Protein AF-A0A7W0KZW2-F1 (afdb_monomer_lite)

Sequence (64 aa):
MTFSELGAGSLGLVRDSHGMLALAMDRRSAAGELGIDVGDAVRLTTDDSPPTTGGTPIRLGRRR

Foldseek 3Di:
DDQVVAPAPAWAWDQDPVRDIDIHHRPDDRCVVLVHDPPDDDDDDDPVDDDDPNDDDHDYDDDD

pLDDT: mean 80.3, std 11.46, range [50.41, 95.56]

Structure (mmCIF, N/CA/C/O backbone):
data_AF-A0A7W0KZW2-F1
#
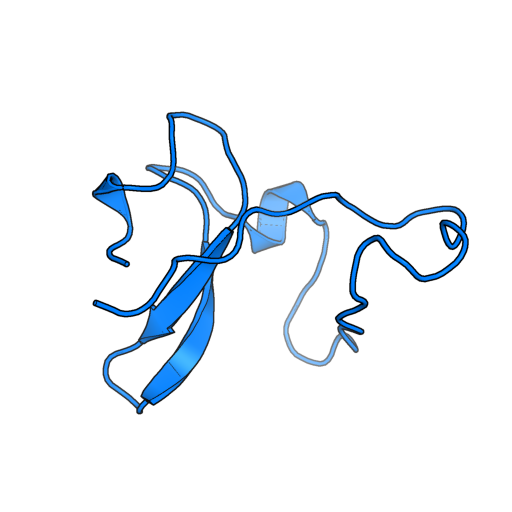_entry.id   AF-A0A7W0KZW2-F1
#
loop_
_atom_site.group_PDB
_atom_site.id
_atom_site.type_symbol
_atom_site.label_atom_id
_atom_site.label_alt_id
_atom_site.label_comp_id
_atom_site.label_asym_id
_atom_site.label_entity_id
_atom_site.label_seq_id
_atom_site.pdbx_PDB_ins_code
_atom_site.Cartn_x
_atom_site.Cartn_y
_atom_site.Cartn_z
_atom_site.occupancy
_atom_site.B_iso_or_equiv
_atom_site.auth_seq_id
_atom_site.auth_comp_id
_atom_site.auth_asym_id
_atom_site.auth_atom_id
_atom_site.pdbx_PDB_model_num
ATOM 1 N N . MET A 1 1 ? 0.058 -7.014 13.380 1.00 59.16 1 MET A N 1
ATOM 2 C CA . MET A 1 1 ? -0.051 -5.560 13.213 1.00 59.16 1 MET A CA 1
ATOM 3 C C . MET A 1 1 ? -1.418 -5.241 12.653 1.00 59.16 1 MET A C 1
ATOM 5 O O . MET A 1 1 ? -1.864 -5.974 11.773 1.00 59.16 1 MET A O 1
ATOM 9 N N . THR A 1 2 ? -2.086 -4.228 13.185 1.00 66.88 2 THR A N 1
ATOM 10 C CA . THR A 1 2 ? -3.377 -3.739 12.681 1.00 66.88 2 THR A CA 1
ATOM 11 C C . THR A 1 2 ? -3.177 -2.463 11.863 1.00 66.88 2 THR A C 1
ATOM 13 O O . THR A 1 2 ? -2.116 -1.845 11.911 1.00 66.88 2 THR A O 1
ATOM 16 N N . PHE A 1 3 ? -4.196 -2.052 11.108 1.00 69.19 3 PHE A N 1
ATOM 17 C CA . PHE A 1 3 ? -4.149 -0.828 10.300 1.00 69.19 3 PHE A CA 1
ATOM 18 C C . PHE A 1 3 ? -3.789 0.417 11.125 1.00 69.19 3 PHE A C 1
ATOM 20 O O . PHE A 1 3 ? -2.985 1.228 10.683 1.00 69.19 3 PHE A O 1
ATOM 27 N N . SER A 1 4 ? -4.318 0.536 12.347 1.00 67.19 4 SER A N 1
ATOM 28 C CA . SER A 1 4 ? -4.100 1.695 13.227 1.00 67.19 4 SER A CA 1
ATOM 29 C C . SER A 1 4 ? -2.700 1.768 13.842 1.00 67.19 4 SER A C 1
ATOM 31 O O . SER A 1 4 ? -2.345 2.783 14.432 1.00 67.19 4 SER A O 1
ATOM 33 N N . GLU A 1 5 ? -1.901 0.705 13.730 1.00 71.06 5 GLU A N 1
ATOM 34 C CA . GLU A 1 5 ? -0.496 0.711 14.156 1.00 71.06 5 GLU A CA 1
ATOM 35 C C . GLU A 1 5 ? 0.436 1.260 13.063 1.00 71.06 5 GLU A C 1
ATOM 37 O O . GLU A 1 5 ? 1.620 1.497 13.318 1.00 71.06 5 GLU A O 1
ATOM 42 N N . LEU A 1 6 ? -0.075 1.469 11.843 1.00 73.31 6 LEU A N 1
ATOM 43 C CA . LEU A 1 6 ? 0.627 2.217 10.808 1.00 73.31 6 LEU A CA 1
ATOM 44 C C . LEU A 1 6 ? 0.590 3.691 11.216 1.00 73.31 6 LEU A C 1
ATOM 46 O O . LEU A 1 6 ? -0.479 4.285 11.312 1.00 73.31 6 LEU A O 1
ATOM 50 N N . GLY A 1 7 ? 1.754 4.283 11.499 1.00 67.19 7 GLY A N 1
ATOM 51 C CA . GLY A 1 7 ? 1.834 5.716 11.787 1.00 67.19 7 GLY A CA 1
ATOM 52 C C . GLY A 1 7 ? 1.144 6.525 10.684 1.00 67.19 7 GLY A C 1
ATOM 53 O O . GLY A 1 7 ? 1.189 6.128 9.520 1.00 67.19 7 GLY A O 1
ATOM 54 N N . ALA A 1 8 ? 0.500 7.640 11.039 1.00 67.38 8 ALA A N 1
ATOM 55 C CA . ALA A 1 8 ? -0.288 8.431 10.094 1.00 67.38 8 ALA A CA 1
ATOM 56 C C . ALA A 1 8 ? 0.507 8.723 8.805 1.00 67.38 8 ALA A C 1
ATOM 58 O O . ALA A 1 8 ? 1.619 9.249 8.855 1.00 67.38 8 ALA A O 1
ATOM 59 N N . GLY A 1 9 ? -0.053 8.340 7.653 1.00 70.44 9 GLY A N 1
ATOM 60 C CA . GLY A 1 9 ? 0.586 8.512 6.343 1.00 70.44 9 GLY A CA 1
ATOM 61 C C . GLY A 1 9 ? 1.722 7.534 6.016 1.00 70.44 9 GLY A C 1
ATOM 62 O O . GLY A 1 9 ? 2.345 7.679 4.972 1.00 70.44 9 GLY A O 1
ATOM 63 N N . SER A 1 10 ? 1.999 6.537 6.860 1.00 78.06 10 SER A N 1
ATOM 64 C CA . SER A 1 10 ? 3.000 5.501 6.580 1.00 78.06 10 SER A CA 1
ATOM 65 C C . SER A 1 10 ? 2.384 4.317 5.838 1.00 78.06 10 SER A C 1
ATOM 67 O O . SER A 1 10 ? 1.323 3.819 6.217 1.00 78.06 10 SER A O 1
ATOM 69 N N . LEU A 1 11 ? 3.093 3.833 4.819 1.00 86.12 11 LEU A N 1
ATOM 70 C CA . LEU A 1 11 ? 2.777 2.596 4.112 1.00 86.12 11 LEU A CA 1
ATOM 71 C C . LEU A 1 11 ? 3.341 1.385 4.872 1.00 86.12 11 LEU A C 1
ATOM 73 O O . LEU A 1 11 ? 4.479 1.400 5.359 1.00 86.12 11 LEU A O 1
ATOM 77 N N . GLY A 1 12 ? 2.557 0.313 4.962 1.00 88.44 12 GLY A N 1
ATOM 78 C CA . GLY A 1 12 ? 3.010 -0.929 5.574 1.00 88.44 12 GLY A CA 1
ATOM 79 C C . GLY A 1 12 ? 2.266 -2.170 5.108 1.00 88.44 12 GLY A C 1
ATOM 80 O O . GLY A 1 12 ? 1.347 -2.111 4.293 1.00 88.44 12 GLY A O 1
ATOM 81 N N . LEU A 1 13 ? 2.711 -3.307 5.639 1.00 88.75 13 LEU A N 1
ATOM 82 C CA . LEU A 1 13 ? 2.156 -4.631 5.363 1.00 88.75 13 LEU A CA 1
ATOM 83 C C . LEU A 1 13 ? 1.402 -5.158 6.584 1.00 88.75 13 LEU A C 1
ATOM 85 O O . LEU A 1 13 ? 1.972 -5.292 7.673 1.00 88.75 13 LEU A O 1
ATOM 89 N N . VAL A 1 14 ? 0.134 -5.507 6.380 1.00 87.69 14 VAL A N 1
ATOM 90 C CA . VAL A 1 14 ? -0.747 -6.120 7.383 1.00 87.69 14 VAL A CA 1
ATOM 91 C C . VAL A 1 14 ? -1.274 -7.458 6.879 1.00 87.69 14 VAL A C 1
ATOM 93 O O . VAL A 1 14 ? -1.239 -7.737 5.684 1.00 87.69 14 VAL A O 1
ATOM 96 N N . ARG A 1 15 ? -1.756 -8.307 7.788 1.00 87.44 15 ARG A N 1
ATOM 97 C CA . ARG A 1 15 ? -2.452 -9.541 7.413 1.00 87.44 15 ARG A CA 1
ATOM 98 C C . ARG A 1 15 ? -3.953 -9.277 7.411 1.00 87.44 15 ARG A C 1
ATOM 100 O O . ARG A 1 15 ? -4.456 -8.744 8.399 1.00 87.44 15 ARG A O 1
ATOM 107 N N . ASP A 1 16 ? -4.646 -9.635 6.340 1.00 86.00 16 ASP A N 1
ATOM 108 C CA . ASP A 1 16 ? -6.099 -9.483 6.254 1.00 86.00 16 ASP A CA 1
ATOM 109 C C . ASP A 1 16 ? -6.856 -10.662 6.903 1.00 86.00 16 ASP A C 1
ATOM 111 O O . ASP A 1 16 ? -6.260 -11.612 7.426 1.00 86.00 16 ASP A O 1
ATOM 115 N N . SER A 1 17 ? -8.191 -10.607 6.877 1.00 85.19 17 SER A N 1
ATOM 116 C CA . SER A 1 17 ? -9.076 -11.659 7.399 1.00 85.19 17 SER A CA 1
ATOM 117 C C . SER A 1 17 ? -9.011 -12.974 6.620 1.00 85.19 17 SER A C 1
ATOM 119 O O . SER A 1 17 ? -9.418 -14.009 7.143 1.00 85.19 17 SER A O 1
ATOM 121 N N . HIS A 1 18 ? -8.493 -12.953 5.394 1.00 88.75 18 HIS A N 1
ATOM 122 C CA . HIS A 1 18 ? -8.278 -14.135 4.561 1.00 88.75 18 HIS A CA 1
ATOM 123 C C . HIS A 1 18 ? -6.892 -14.752 4.784 1.00 88.75 18 HIS A C 1
ATOM 125 O O . HIS A 1 18 ? -6.570 -15.802 4.232 1.00 88.75 18 HIS A O 1
ATOM 131 N N . GLY A 1 19 ? -6.075 -14.133 5.638 1.00 87.94 19 GLY A N 1
ATOM 132 C CA . GLY A 1 19 ? -4.738 -14.589 5.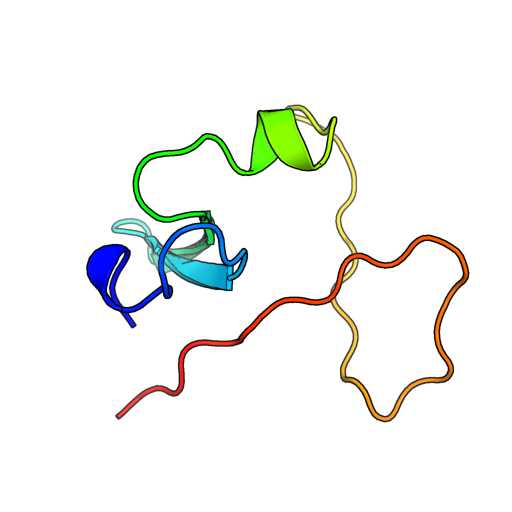963 1.00 87.94 19 GLY A CA 1
ATOM 133 C C . GLY A 1 19 ? -3.674 -14.176 4.948 1.00 87.94 19 GLY A C 1
ATOM 134 O O . GLY A 1 19 ? -2.537 -14.632 5.100 1.00 87.94 19 GLY A O 1
ATOM 135 N N . MET A 1 20 ? -4.023 -13.319 3.987 1.00 88.94 20 MET A N 1
ATOM 136 C CA . MET A 1 20 ? -3.146 -12.771 2.955 1.00 88.94 20 MET A CA 1
ATOM 137 C C . MET A 1 20 ? -2.400 -11.540 3.471 1.00 88.94 20 MET A C 1
ATOM 139 O O . MET A 1 20 ? -2.791 -10.919 4.461 1.00 88.94 20 MET A O 1
ATOM 143 N N . LEU A 1 21 ? -1.304 -11.188 2.800 1.00 87.62 21 LEU A N 1
ATOM 144 C CA . LEU A 1 21 ? -0.615 -9.921 3.025 1.00 87.62 21 LEU A CA 1
ATOM 145 C C . LEU A 1 21 ? -1.318 -8.810 2.241 1.00 87.62 21 LEU A C 1
ATOM 147 O O . LEU A 1 21 ? -1.533 -8.945 1.041 1.00 87.62 21 LEU A O 1
ATOM 151 N N . ALA A 1 22 ? -1.618 -7.706 2.915 1.00 89.69 22 ALA A N 1
ATOM 152 C CA . ALA A 1 22 ? -2.222 -6.517 2.338 1.00 89.69 22 ALA A CA 1
ATOM 153 C C . ALA A 1 22 ? -1.310 -5.299 2.534 1.00 89.69 22 ALA A C 1
ATO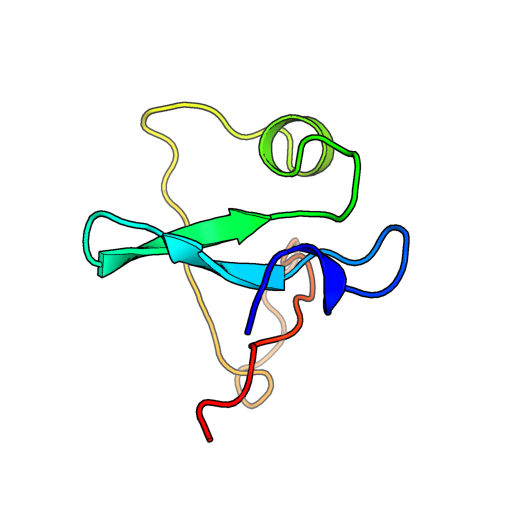M 155 O O . ALA A 1 22 ? -0.795 -5.060 3.631 1.00 89.69 22 ALA A O 1
ATOM 156 N N . LEU A 1 23 ? -1.133 -4.523 1.463 1.00 89.38 23 LEU A N 1
ATOM 157 C CA . LEU A 1 23 ? -0.528 -3.193 1.513 1.00 89.38 23 LEU A CA 1
ATOM 158 C C . LEU A 1 23 ? -1.560 -2.200 2.046 1.00 89.38 23 LEU A C 1
ATOM 160 O O . LEU A 1 23 ? -2.684 -2.140 1.550 1.00 89.38 23 LEU A O 1
ATOM 164 N N . ALA A 1 24 ? -1.183 -1.428 3.059 1.00 89.31 24 ALA A N 1
ATOM 165 C CA . ALA A 1 24 ? -2.112 -0.563 3.767 1.00 89.31 24 ALA A CA 1
ATOM 166 C C . ALA A 1 24 ? -1.473 0.752 4.219 1.00 89.31 24 ALA A C 1
ATOM 168 O O . ALA A 1 24 ? -0.270 0.828 4.467 1.00 89.31 24 ALA A O 1
ATOM 169 N N . MET A 1 25 ? -2.317 1.774 4.362 1.00 87.50 25 MET A N 1
ATOM 170 C CA . MET A 1 25 ? -2.008 3.055 4.997 1.00 87.50 25 MET A CA 1
ATOM 171 C C . MET A 1 25 ? -3.127 3.402 5.979 1.00 87.50 25 MET A C 1
ATOM 173 O O . MET A 1 25 ? -4.288 3.059 5.747 1.00 87.50 25 MET A O 1
ATOM 177 N N . ASP A 1 26 ? -2.804 4.114 7.058 1.00 82.94 26 ASP A N 1
ATOM 178 C CA . ASP A 1 26 ? -3.838 4.621 7.962 1.00 82.94 26 ASP A CA 1
ATOM 179 C C . ASP A 1 26 ? -4.652 5.730 7.275 1.00 82.94 26 ASP A C 1
ATOM 181 O O . ASP A 1 26 ? -4.108 6.751 6.842 1.00 82.94 26 ASP A O 1
ATOM 185 N N . ARG A 1 27 ? -5.969 5.511 7.162 1.00 82.94 27 ARG A N 1
ATOM 186 C CA . ARG A 1 27 ? -6.967 6.445 6.597 1.00 82.94 27 ARG A CA 1
ATOM 187 C C . ARG A 1 27 ? -6.702 6.919 5.157 1.00 82.94 27 ARG A C 1
ATOM 189 O O . ARG A 1 27 ? -7.244 7.947 4.752 1.00 82.94 27 ARG A O 1
ATOM 196 N N . ARG A 1 28 ? -5.897 6.194 4.372 1.00 85.94 28 ARG A N 1
ATOM 197 C CA . ARG A 1 28 ? -5.613 6.493 2.954 1.00 85.94 28 ARG A CA 1
ATOM 198 C C . ARG A 1 28 ? -5.546 5.226 2.102 1.00 85.94 28 ARG A C 1
ATOM 200 O O . ARG A 1 28 ? -5.398 4.125 2.623 1.00 85.94 28 ARG A O 1
ATOM 207 N N . SER A 1 29 ? -5.640 5.400 0.783 1.00 89.44 29 SER A N 1
ATOM 208 C CA . SER A 1 29 ? -5.475 4.315 -0.187 1.00 89.44 29 SER A CA 1
ATOM 209 C C . SER A 1 29 ? -3.997 4.078 -0.494 1.00 89.44 29 SER A C 1
ATOM 211 O O . SER A 1 29 ? -3.349 4.928 -1.096 1.00 89.44 29 SER A O 1
ATOM 213 N N . ALA A 1 30 ? -3.488 2.902 -0.126 1.00 90.94 30 ALA A N 1
ATOM 214 C CA . ALA A 1 30 ? -2.137 2.471 -0.482 1.00 90.94 30 ALA A CA 1
ATOM 215 C C . ALA A 1 30 ? -1.967 2.282 -1.999 1.00 90.94 30 ALA A C 1
ATOM 217 O O . ALA A 1 30 ? -0.955 2.687 -2.558 1.00 90.94 30 ALA A O 1
ATOM 218 N N . ALA A 1 31 ? -2.967 1.698 -2.667 1.00 92.19 31 ALA A N 1
ATOM 219 C CA . ALA A 1 31 ? -2.937 1.466 -4.111 1.00 92.19 31 ALA A CA 1
ATOM 220 C C . ALA A 1 31 ? -2.899 2.784 -4.897 1.00 92.19 31 ALA A C 1
ATOM 222 O O . ALA A 1 31 ? -2.103 2.928 -5.818 1.00 92.19 31 ALA A O 1
ATOM 223 N N . GLY A 1 32 ? -3.694 3.774 -4.472 1.00 92.12 32 GLY A N 1
ATOM 224 C CA . GLY A 1 32 ? -3.684 5.106 -5.079 1.00 92.12 32 GLY A CA 1
ATOM 225 C C . GLY A 1 32 ? -2.362 5.851 -4.873 1.00 92.12 32 GLY A C 1
ATOM 226 O O . GLY A 1 32 ? -1.902 6.518 -5.791 1.00 92.12 32 GLY A O 1
ATOM 227 N N . GLU A 1 33 ? -1.733 5.708 -3.703 1.00 89.81 33 GLU A N 1
ATOM 228 C CA . GLU A 1 33 ? -0.421 6.311 -3.417 1.00 89.81 33 GLU A CA 1
ATOM 229 C C . GLU A 1 33 ? 0.706 5.665 -4.241 1.00 89.81 33 GLU A C 1
ATOM 231 O O . GLU A 1 33 ? 1.609 6.350 -4.712 1.00 89.81 33 GLU A O 1
ATOM 236 N N . LEU A 1 34 ? 0.648 4.343 -4.430 1.00 89.81 34 LEU A N 1
ATOM 237 C CA . LEU A 1 34 ? 1.638 3.581 -5.196 1.00 89.81 34 LEU A CA 1
ATOM 238 C C . LEU A 1 34 ? 1.385 3.594 -6.711 1.00 89.81 34 LEU A C 1
ATOM 240 O O . LEU A 1 34 ? 2.267 3.196 -7.467 1.00 89.81 34 LEU A O 1
ATOM 244 N N . GLY A 1 35 ? 0.199 4.023 -7.152 1.00 92.62 35 GLY A N 1
ATOM 245 C CA . GLY A 1 35 ? -0.200 3.992 -8.558 1.00 92.62 35 GLY A CA 1
ATOM 246 C C . GLY A 1 35 ? -0.311 2.577 -9.132 1.00 92.62 35 GLY A C 1
ATOM 247 O O . GLY A 1 35 ? 0.014 2.385 -10.299 1.00 92.62 35 GLY A O 1
ATOM 248 N N . ILE A 1 36 ? -0.727 1.607 -8.312 1.00 93.19 36 ILE A N 1
ATOM 249 C CA . ILE A 1 36 ? -0.889 0.197 -8.703 1.00 93.19 36 ILE A CA 1
ATOM 250 C C . ILE A 1 36 ? -2.363 -0.211 -8.737 1.00 93.19 36 ILE A C 1
ATOM 252 O O . ILE A 1 36 ? -3.182 0.339 -7.995 1.00 93.19 36 ILE A O 1
ATOM 256 N N . ASP A 1 37 ? -2.678 -1.222 -9.539 1.00 95.56 37 ASP A N 1
ATOM 257 C CA . ASP A 1 37 ? -4.013 -1.797 -9.688 1.00 95.56 37 ASP A CA 1
ATOM 258 C C . ASP A 1 37 ? -3.988 -3.342 -9.695 1.00 95.56 37 ASP A C 1
ATOM 260 O O . ASP A 1 37 ? -2.947 -4.001 -9.594 1.00 95.56 37 ASP A O 1
ATOM 264 N N . VAL A 1 38 ? -5.170 -3.950 -9.771 1.00 94.38 38 VAL A N 1
ATOM 265 C CA . VAL A 1 38 ? -5.357 -5.396 -9.852 1.00 94.38 38 VAL A CA 1
ATOM 266 C C . VAL A 1 38 ? -4.630 -5.952 -11.075 1.00 94.38 38 VAL A C 1
ATOM 268 O O . VAL A 1 38 ? -4.920 -5.597 -12.213 1.00 94.38 38 VAL A O 1
ATOM 271 N N . GLY A 1 39 ? -3.729 -6.901 -10.823 1.00 94.75 39 GLY A N 1
ATOM 272 C CA . GLY A 1 39 ? -2.910 -7.542 -11.852 1.00 94.75 39 GLY A CA 1
ATOM 273 C C . GLY A 1 39 ? -1.462 -7.056 -11.874 1.00 94.75 39 GLY A C 1
ATOM 274 O O . GLY A 1 39 ? -0.621 -7.749 -12.446 1.00 94.75 39 GLY A O 1
ATOM 275 N N . ASP A 1 40 ? -1.145 -5.947 -11.200 1.00 93.12 40 ASP A N 1
ATOM 276 C CA . ASP A 1 40 ? 0.230 -5.467 -11.101 1.00 93.12 40 ASP A CA 1
ATOM 277 C C . ASP A 1 40 ? 1.095 -6.379 -10.227 1.00 93.12 40 ASP A C 1
ATOM 279 O O . ASP A 1 40 ? 0.707 -6.844 -9.149 1.00 93.12 40 ASP A O 1
ATOM 283 N N . ALA A 1 41 ? 2.318 -6.623 -10.695 1.00 90.56 41 ALA A N 1
ATOM 284 C CA . ALA A 1 41 ? 3.292 -7.418 -9.968 1.00 90.56 41 ALA A CA 1
ATOM 285 C C . ALA A 1 41 ? 3.968 -6.581 -8.874 1.00 90.56 41 ALA A C 1
ATOM 287 O O . ALA A 1 41 ? 4.587 -5.554 -9.146 1.00 90.56 41 ALA A O 1
ATOM 288 N N . VAL A 1 42 ? 3.930 -7.077 -7.637 1.00 89.25 42 VAL A N 1
ATOM 289 C CA . VAL A 1 42 ? 4.620 -6.469 -6.493 1.00 89.25 42 VAL A CA 1
ATOM 290 C C . VAL A 1 42 ? 5.761 -7.375 -6.045 1.00 89.25 42 VAL A C 1
ATOM 292 O O . VAL A 1 42 ? 5.558 -8.551 -5.742 1.00 89.25 42 VAL A O 1
ATOM 295 N N . ARG A 1 43 ? 6.973 -6.818 -5.958 1.00 88.50 43 ARG A N 1
ATOM 296 C CA . ARG A 1 43 ? 8.149 -7.506 -5.415 1.00 88.50 43 ARG A CA 1
ATOM 297 C C . ARG A 1 43 ? 8.507 -6.925 -4.053 1.00 88.50 43 ARG A C 1
ATOM 299 O O . ARG A 1 43 ? 8.788 -5.739 -3.938 1.00 88.50 43 ARG A O 1
ATOM 306 N N . LEU A 1 44 ? 8.543 -7.781 -3.035 1.00 86.62 44 LEU A N 1
ATOM 307 C CA . LEU A 1 44 ? 9.020 -7.425 -1.702 1.00 86.62 44 LEU A CA 1
ATOM 308 C C . LEU A 1 44 ? 10.498 -7.798 -1.567 1.00 86.62 44 LEU A C 1
ATOM 310 O O . LEU A 1 44 ? 10.894 -8.915 -1.902 1.00 86.62 44 LEU A O 1
ATOM 314 N N . THR A 1 45 ? 11.304 -6.873 -1.057 1.00 84.94 45 THR A N 1
ATOM 315 C CA . THR A 1 45 ? 12.727 -7.083 -0.769 1.00 84.94 45 THR A CA 1
ATOM 316 C C . THR A 1 45 ? 13.048 -6.597 0.635 1.00 84.94 45 THR A C 1
ATOM 318 O O . THR A 1 45 ? 12.485 -5.611 1.107 1.00 84.94 45 THR A O 1
ATOM 321 N N . THR A 1 46 ? 13.956 -7.289 1.315 1.00 83.00 46 THR A N 1
ATOM 322 C CA . THR A 1 46 ? 14.535 -6.806 2.571 1.00 83.00 46 THR A CA 1
ATOM 323 C C . THR A 1 46 ? 15.525 -5.678 2.296 1.00 83.00 46 THR A C 1
ATOM 325 O O . THR A 1 46 ? 16.174 -5.676 1.253 1.00 83.00 46 THR A O 1
ATOM 328 N N . ASP A 1 47 ? 15.681 -4.769 3.258 1.00 73.75 47 ASP A N 1
ATOM 329 C CA . ASP A 1 47 ? 16.554 -3.581 3.171 1.00 73.75 47 ASP A CA 1
ATOM 330 C C . ASP A 1 47 ? 18.051 -3.923 2.993 1.00 73.75 47 ASP A C 1
ATOM 332 O O . ASP A 1 47 ? 18.850 -3.102 2.568 1.00 73.75 47 ASP A O 1
ATOM 336 N N . ASP A 1 48 ? 18.434 -5.174 3.269 1.00 72.50 48 ASP A N 1
ATOM 337 C CA . ASP A 1 48 ? 19.794 -5.694 3.056 1.00 72.50 48 ASP A CA 1
ATOM 338 C C . ASP A 1 48 ? 20.109 -5.978 1.568 1.00 72.50 48 ASP A C 1
ATOM 340 O O . ASP A 1 48 ? 21.224 -6.339 1.199 1.00 72.50 48 ASP A O 1
ATOM 344 N N . SER A 1 49 ? 19.114 -5.854 0.681 1.00 61.28 49 SER A N 1
ATOM 345 C CA . SER A 1 49 ? 19.337 -5.868 -0.767 1.00 61.28 49 SER A CA 1
ATOM 346 C C . SER A 1 49 ? 19.663 -4.464 -1.271 1.00 61.28 49 SER A C 1
ATOM 348 O O . SER A 1 49 ? 19.045 -3.502 -0.817 1.00 61.28 49 SER A O 1
ATOM 350 N N . PRO A 1 50 ? 20.573 -4.324 -2.255 1.00 64.62 50 PRO A N 1
ATOM 351 C CA . PRO A 1 50 ? 20.857 -3.025 -2.847 1.00 64.62 50 PRO A CA 1
ATOM 352 C C . PRO A 1 50 ? 19.551 -2.381 -3.339 1.00 64.62 50 PRO A C 1
ATOM 354 O O . PRO A 1 50 ? 18.725 -3.077 -3.949 1.00 64.62 50 PRO A O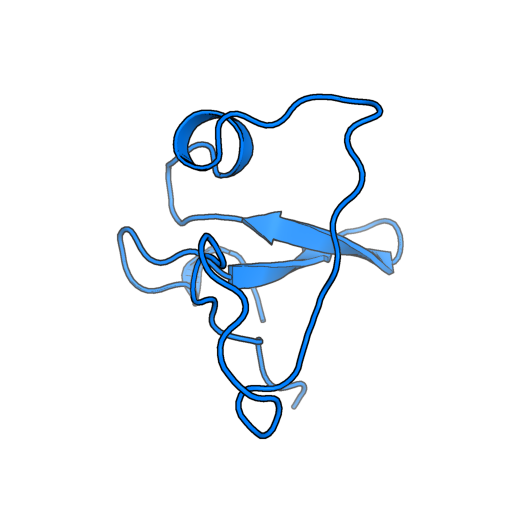 1
ATOM 357 N N . PRO A 1 51 ? 19.338 -1.077 -3.076 1.00 61.06 51 PRO A N 1
ATOM 358 C CA . PRO A 1 51 ? 18.096 -0.410 -3.423 1.00 61.06 51 PRO A CA 1
ATOM 359 C C . PRO A 1 51 ? 17.878 -0.530 -4.927 1.00 61.06 51 PRO A C 1
ATOM 361 O O . PRO A 1 51 ? 18.687 -0.077 -5.737 1.00 61.06 51 PRO A O 1
ATOM 364 N N . THR A 1 52 ? 16.776 -1.168 -5.311 1.00 63.44 52 THR A N 1
ATOM 365 C CA . THR A 1 52 ? 16.339 -1.145 -6.705 1.00 63.44 52 THR A CA 1
ATOM 366 C C . THR A 1 52 ? 15.757 0.244 -6.957 1.00 63.44 52 THR A C 1
ATOM 368 O O . THR A 1 52 ? 14.921 0.710 -6.179 1.00 63.44 52 THR A O 1
ATOM 371 N N . THR A 1 53 ? 16.213 0.943 -7.998 1.00 67.75 53 THR A N 1
ATOM 372 C CA . THR A 1 53 ? 15.668 2.259 -8.361 1.00 67.75 53 THR A CA 1
ATOM 373 C C . THR A 1 53 ? 14.147 2.161 -8.508 1.00 67.75 53 THR A C 1
ATOM 375 O O . THR A 1 53 ? 13.661 1.359 -9.301 1.00 67.75 53 THR A O 1
ATOM 378 N N . GLY A 1 54 ? 13.406 2.959 -7.731 1.00 71.75 54 GLY A N 1
ATOM 379 C CA . GLY A 1 54 ? 11.937 2.990 -7.753 1.00 71.75 54 GLY A CA 1
ATOM 380 C C . GLY A 1 54 ? 11.224 2.182 -6.660 1.00 71.75 54 GLY A C 1
ATOM 381 O O . GLY A 1 54 ? 10.000 2.121 -6.676 1.00 71.75 54 GLY A O 1
ATOM 382 N N . GLY A 1 55 ? 11.936 1.575 -5.705 1.00 78.62 55 GLY A N 1
ATOM 383 C CA . GLY A 1 55 ? 11.295 0.915 -4.560 1.00 78.62 55 GLY A CA 1
ATOM 384 C C . GLY A 1 55 ? 10.696 1.905 -3.549 1.00 78.62 55 GLY A C 1
ATOM 385 O O . GLY A 1 55 ? 11.364 2.853 -3.139 1.00 78.62 55 GLY A O 1
ATOM 386 N N . THR A 1 56 ? 9.458 1.666 -3.103 1.00 84.38 56 THR A N 1
ATOM 387 C CA . THR A 1 56 ? 8.828 2.428 -2.011 1.00 84.38 56 THR A CA 1
ATOM 388 C C . THR A 1 56 ? 9.134 1.764 -0.663 1.00 84.38 56 THR A C 1
ATOM 390 O O . THR A 1 56 ? 8.768 0.601 -0.470 1.00 84.38 56 THR A O 1
ATOM 393 N N . PRO A 1 57 ? 9.783 2.457 0.291 1.00 80.81 57 PRO A N 1
ATOM 394 C CA . PRO A 1 57 ? 10.069 1.885 1.599 1.00 80.81 57 PRO A CA 1
ATOM 395 C C . PRO A 1 57 ? 8.777 1.673 2.393 1.00 80.81 57 PRO A C 1
ATOM 397 O O . PRO A 1 57 ? 7.905 2.541 2.441 1.00 80.81 57 PRO A O 1
ATOM 400 N N . ILE A 1 58 ? 8.673 0.522 3.056 1.00 82.75 58 ILE A N 1
ATOM 401 C CA . ILE A 1 58 ? 7.507 0.143 3.859 1.00 82.75 58 ILE A CA 1
ATOM 402 C C . ILE A 1 58 ? 7.920 -0.416 5.213 1.00 82.75 58 ILE A C 1
ATOM 404 O O . ILE A 1 58 ? 8.997 -0.994 5.368 1.00 82.75 58 ILE A O 1
ATOM 408 N N . ARG A 1 59 ? 7.036 -0.292 6.206 1.00 79.69 59 ARG A N 1
ATOM 409 C CA . ARG A 1 59 ? 7.233 -0.932 7.512 1.00 79.69 59 ARG A CA 1
ATOM 410 C C . ARG A 1 59 ? 6.503 -2.266 7.586 1.00 79.69 59 ARG A C 1
ATOM 412 O O . ARG A 1 59 ? 5.301 -2.352 7.336 1.00 79.69 59 ARG A O 1
ATOM 419 N N . LEU A 1 60 ? 7.238 -3.301 7.987 1.00 74.44 60 LEU A N 1
ATOM 420 C CA . LEU A 1 60 ? 6.662 -4.601 8.301 1.00 74.44 60 LEU A CA 1
ATOM 421 C C . LEU A 1 60 ? 6.169 -4.616 9.749 1.00 74.44 60 LEU A C 1
ATOM 423 O O . LEU A 1 60 ? 6.927 -4.371 10.692 1.00 74.44 60 LEU A O 1
ATOM 427 N N . GLY A 1 61 ? 4.905 -4.977 9.931 1.00 67.00 61 GLY A N 1
ATOM 428 C CA . GLY A 1 61 ? 4.363 -5.254 11.246 1.00 67.00 61 GLY A CA 1
ATOM 429 C C . GLY A 1 61 ? 4.977 -6.483 11.883 1.00 67.00 61 GLY A C 1
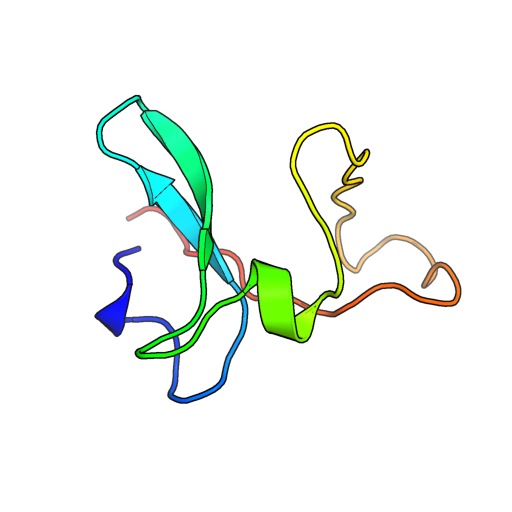ATOM 430 O O . GLY A 1 61 ? 4.769 -7.597 11.407 1.00 67.00 61 GLY A O 1
ATOM 431 N N . ARG A 1 62 ? 5.704 -6.310 12.989 1.00 60.81 62 ARG A N 1
ATOM 432 C CA . ARG A 1 62 ? 6.264 -7.450 13.724 1.00 60.81 62 ARG A CA 1
ATOM 433 C C . ARG A 1 62 ? 5.124 -8.257 14.352 1.00 60.81 62 ARG A C 1
ATOM 435 O O . ARG A 1 62 ? 4.218 -7.697 14.970 1.00 60.81 62 ARG A O 1
ATOM 442 N N . ARG A 1 63 ? 5.159 -9.579 14.174 1.00 52.78 63 ARG A N 1
ATOM 443 C CA . ARG A 1 63 ? 4.257 -10.509 14.862 1.00 52.78 63 ARG A CA 1
ATOM 444 C C . ARG A 1 63 ? 4.713 -10.596 16.323 1.00 52.78 63 ARG A C 1
ATOM 446 O O . ARG A 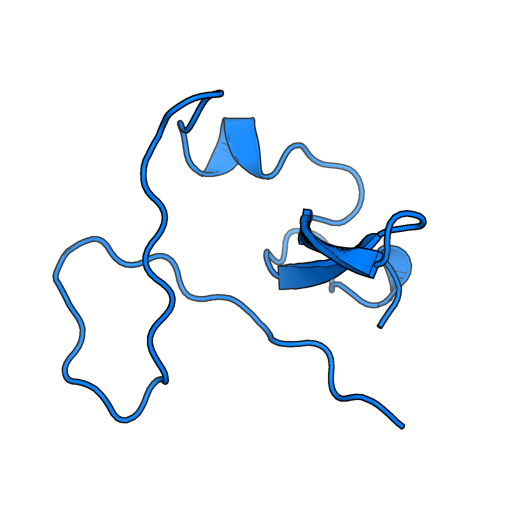1 63 ? 5.892 -10.861 16.551 1.00 52.78 63 ARG A O 1
ATOM 453 N N . ARG A 1 64 ? 3.825 -10.295 17.274 1.00 50.41 64 ARG A N 1
ATOM 454 C CA . ARG A 1 64 ? 4.009 -10.743 18.661 1.00 50.41 64 ARG A CA 1
ATOM 455 C C . ARG A 1 64 ? 3.624 -12.210 18.758 1.00 50.41 64 ARG A C 1
ATOM 457 O O . ARG A 1 64 ? 2.717 -12.609 17.991 1.00 50.41 64 ARG A O 1
#

Radius of gyration: 12.07 Å; chains: 1; bounding box: 30×23×30 Å

Secondary structure (DSSP, 8-state):
--GGGS-TT-EEEEE-TTS-EEEEETTB-HHHHHT--TT-------TTSPPPTTPPP-EE----